Protein AF-A0A0C1QXB7-F1 (afdb_monomer)

Organism: NCBI:txid1479485

Radius of gyration: 15.45 Å; Cα contacts (8 Å, |Δi|>4): 82; chains: 1; bounding box: 37×16×45 Å

Solvent-accessible surface area (backbone atoms only — not comparable to full-atom values): 4188 Å² total; per-residue (Å²): 92,73,52,76,34,68,44,83,42,78,54,95,95,34,87,43,75,52,73,50,79,47,77,45,58,91,90,57,81,53,65,69,43,63,45,73,45,87,89,84,43,72,44,81,41,53,44,38,64,50,48,53,55,48,31,57,75,70,68,55,86,74,86,86,125

Foldseek 3Di:
DKDKDWDWDQDPNDTDIDMDIDDDDPLDQDDWDWDADPPRDTDTDRVRVVVVVVCVVVVPDDDSD

Mean predicted aligned error: 4.66 Å

Structure (mmCIF, N/CA/C/O backbone):
data_AF-A0A0C1QXB7-F1
#
_entry.id   AF-A0A0C1QXB7-F1
#
loop_
_atom_site.group_PDB
_atom_site.id
_atom_site.type_symbol
_atom_site.label_atom_id
_atom_site.label_alt_id
_atom_site.label_comp_id
_atom_site.label_asym_id
_atom_site.label_entity_id
_atom_site.label_seq_id
_atom_site.pdbx_PDB_ins_code
_atom_site.Cartn_x
_atom_site.Cartn_y
_atom_site.Cartn_z
_atom_site.occupancy
_atom_site.B_iso_or_equiv
_atom_site.auth_seq_id
_atom_site.auth_comp_id
_atom_site.auth_asym_id
_atom_site.auth_atom_id
_atom_site.pdbx_PDB_model_num
ATOM 1 N N . MET A 1 1 ? 11.983 8.291 3.456 1.00 92.88 1 MET A N 1
ATOM 2 C CA . MET A 1 1 ? 10.569 8.382 3.023 1.00 92.88 1 MET A CA 1
ATOM 3 C C . MET A 1 1 ? 9.754 7.372 3.817 1.00 92.88 1 MET A C 1
ATOM 5 O O . MET A 1 1 ? 10.348 6.551 4.510 1.00 92.88 1 MET A O 1
ATOM 9 N N . TYR A 1 2 ? 8.425 7.459 3.783 1.00 95.56 2 TYR A N 1
ATOM 10 C CA . TYR A 1 2 ? 7.567 6.506 4.485 1.00 95.56 2 TYR A CA 1
ATOM 11 C C . TYR A 1 2 ? 6.272 6.246 3.713 1.00 95.56 2 TYR A C 1
ATOM 13 O O . TYR A 1 2 ? 5.836 7.083 2.920 1.00 95.56 2 TYR A O 1
ATOM 21 N N . ALA A 1 3 ? 5.659 5.095 3.972 1.00 96.31 3 ALA A N 1
ATOM 22 C CA . ALA A 1 3 ? 4.315 4.750 3.535 1.00 96.31 3 ALA A CA 1
ATOM 23 C C . ALA A 1 3 ? 3.520 4.237 4.739 1.00 96.31 3 ALA A C 1
ATOM 25 O O . ALA A 1 3 ? 4.065 3.570 5.620 1.00 96.31 3 ALA A O 1
ATOM 26 N N . VAL A 1 4 ? 2.233 4.583 4.786 1.00 96.56 4 VAL A N 1
ATOM 27 C CA . VAL A 1 4 ? 1.343 4.212 5.888 1.00 96.56 4 VAL A CA 1
ATOM 28 C C . VAL A 1 4 ? 0.043 3.661 5.340 1.00 96.56 4 VAL A C 1
ATOM 30 O O . VAL A 1 4 ? -0.543 4.230 4.420 1.00 96.56 4 VAL A O 1
ATOM 33 N N . ALA A 1 5 ? -0.429 2.591 5.965 1.00 96.50 5 ALA A N 1
ATOM 34 C CA . ALA A 1 5 ? -1.814 2.166 5.898 1.00 96.50 5 ALA A CA 1
ATOM 35 C C . ALA A 1 5 ? -2.408 2.189 7.303 1.00 96.50 5 ALA A C 1
ATOM 37 O O . ALA A 1 5 ? -1.718 1.914 8.285 1.00 96.50 5 ALA A O 1
ATOM 38 N N . TYR A 1 6 ? -3.694 2.498 7.406 1.00 94.94 6 TYR A N 1
ATOM 39 C CA . TYR A 1 6 ? -4.410 2.398 8.667 1.00 94.94 6 TYR A CA 1
ATOM 40 C C . TYR A 1 6 ? -5.791 1.793 8.455 1.00 94.94 6 TYR A C 1
ATOM 42 O O . TYR A 1 6 ? -6.358 1.862 7.362 1.00 94.94 6 TYR A O 1
ATOM 50 N N . ARG A 1 7 ? -6.347 1.227 9.523 1.00 93.56 7 ARG A N 1
ATOM 51 C CA . ARG A 1 7 ? -7.777 0.937 9.616 1.00 93.56 7 ARG A CA 1
ATOM 52 C C . ARG A 1 7 ? -8.322 1.424 10.944 1.00 93.56 7 ARG A C 1
ATOM 54 O O . ARG A 1 7 ? -7.641 1.353 11.966 1.00 93.56 7 ARG A O 1
ATOM 61 N N . VAL A 1 8 ? -9.572 1.863 10.917 1.00 90.94 8 VAL A N 1
ATOM 62 C CA . VAL A 1 8 ? -10.346 2.111 12.131 1.00 90.94 8 VAL A CA 1
ATOM 63 C C . VAL A 1 8 ? -10.913 0.778 12.603 1.00 90.94 8 VAL A C 1
ATOM 65 O O . VAL A 1 8 ? -11.507 0.039 11.819 1.00 90.94 8 VAL A O 1
ATOM 68 N N . VAL A 1 9 ? -10.701 0.465 13.875 1.00 91.12 9 VAL A N 1
ATOM 69 C CA . VAL A 1 9 ? -11.247 -0.711 14.554 1.00 91.12 9 VAL A CA 1
ATOM 70 C C . VAL A 1 9 ? -11.900 -0.279 15.853 1.00 91.12 9 VAL A C 1
ATOM 72 O O . VAL A 1 9 ? -11.451 0.663 16.497 1.00 91.12 9 VAL A O 1
ATOM 75 N N . GLU A 1 10 ? -12.947 -0.977 16.261 1.00 90.25 10 GLU A N 1
ATOM 76 C CA . GLU A 1 10 ? -13.550 -0.776 17.572 1.00 90.25 10 GLU A CA 1
ATOM 77 C C . GLU A 1 10 ? -12.945 -1.783 18.552 1.00 90.25 10 GLU A C 1
ATOM 79 O O . GLU A 1 10 ? -12.943 -2.992 18.304 1.00 90.25 10 GLU A O 1
ATOM 84 N N . ARG A 1 11 ? -12.365 -1.283 19.646 1.00 88.44 11 ARG A N 1
ATOM 85 C CA . ARG A 1 11 ? -11.794 -2.099 20.723 1.00 88.44 11 ARG A CA 1
ATOM 86 C C . ARG A 1 11 ? -12.370 -1.614 22.036 1.00 88.44 11 ARG A C 1
ATOM 88 O O . ARG A 1 11 ? -12.192 -0.451 22.377 1.00 88.44 11 ARG A O 1
ATOM 95 N N . SER A 1 12 ? -13.039 -2.501 22.766 1.00 88.12 12 SER A N 1
ATOM 96 C CA . SER A 1 12 ? -13.635 -2.168 24.067 1.00 88.12 12 SER A CA 1
ATOM 97 C C . SER A 1 12 ? -14.564 -0.944 24.003 1.00 88.12 12 SER A C 1
ATOM 99 O O . SER A 1 12 ? -14.437 -0.042 24.824 1.00 88.12 12 SER A O 1
ATOM 101 N N . GLU A 1 13 ? -15.446 -0.895 22.994 1.00 88.12 13 GLU A N 1
ATOM 102 C CA . GLU A 1 13 ? -16.392 0.218 22.752 1.00 88.12 13 GLU A CA 1
ATOM 103 C C . GLU A 1 13 ? -15.714 1.580 22.507 1.00 88.12 13 GLU A C 1
ATOM 105 O O . GLU A 1 13 ? -16.330 2.640 22.620 1.00 88.12 13 GLU A O 1
ATOM 110 N N . GLN A 1 14 ? -14.421 1.566 22.167 1.00 93.00 14 GLN A N 1
ATOM 111 C CA . GLN A 1 14 ? -13.654 2.760 21.842 1.00 93.00 14 GLN A CA 1
ATOM 112 C C . GLN A 1 14 ? -13.083 2.665 20.422 1.00 93.00 14 GLN A C 1
ATOM 114 O O . GLN A 1 14 ? -12.534 1.624 20.034 1.00 93.00 1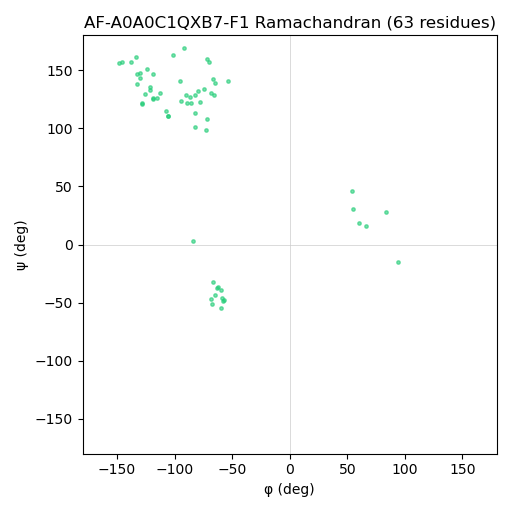4 GLN A O 1
ATOM 119 N N . PRO A 1 15 ? -13.174 3.748 19.628 1.00 90.81 15 PRO A N 1
ATOM 120 C CA . PRO A 1 15 ? -12.530 3.801 18.326 1.00 90.81 15 PRO A CA 1
ATOM 121 C C . PRO A 1 15 ? -11.008 3.773 18.502 1.00 90.81 15 PRO A C 1
ATOM 123 O O . PRO A 1 15 ? -10.427 4.553 19.254 1.00 90.81 15 PRO A O 1
ATOM 126 N N . SER A 1 16 ? -10.357 2.866 17.783 1.00 93.50 16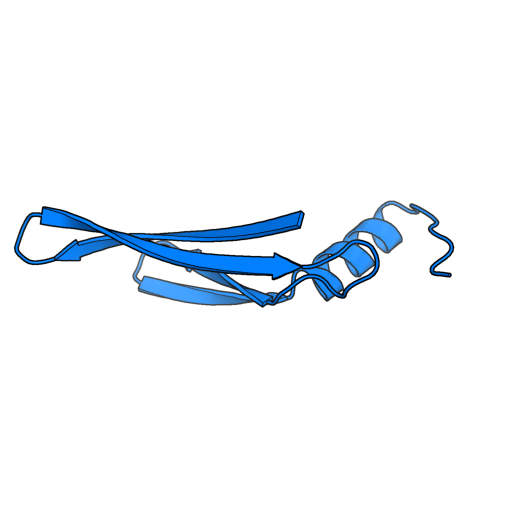 SER A N 1
ATOM 127 C CA . SER A 1 16 ? -8.914 2.652 17.789 1.00 93.50 16 SER A CA 1
ATOM 128 C C . SER A 1 16 ? -8.389 2.540 16.355 1.00 93.50 16 SER A C 1
ATOM 130 O O . SER A 1 16 ? -9.147 2.319 15.407 1.00 93.50 16 SER A O 1
ATOM 132 N N . LEU A 1 17 ? -7.081 2.718 16.182 1.00 93.12 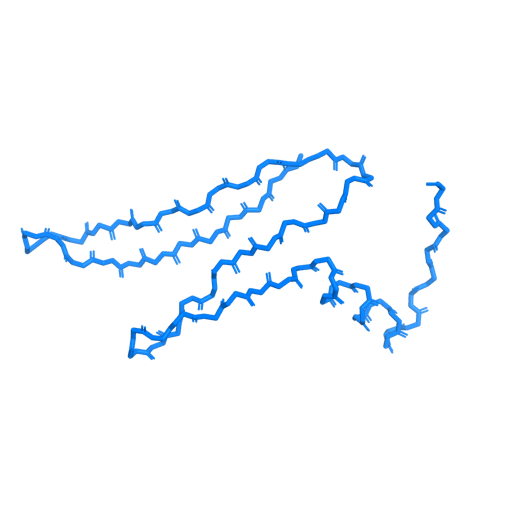17 LEU A N 1
ATOM 133 C CA . LEU A 1 17 ? -6.409 2.638 14.890 1.00 93.12 17 LEU A CA 1
ATOM 134 C C . LEU A 1 17 ? -5.384 1.513 14.911 1.00 93.12 17 LEU A C 1
ATOM 136 O O . LEU A 1 17 ? -4.479 1.509 15.743 1.00 93.12 17 LEU A O 1
ATOM 140 N N . ASP A 1 18 ? -5.493 0.607 13.945 1.00 94.25 18 ASP A N 1
ATOM 141 C CA . ASP A 1 18 ? -4.359 -0.226 13.559 1.00 94.25 18 ASP A CA 1
ATOM 142 C C . ASP A 1 18 ? -3.595 0.496 12.460 1.00 94.25 18 ASP A C 1
ATOM 144 O O . ASP A 1 18 ? -4.192 0.932 11.472 1.00 94.25 18 ASP A O 1
ATOM 148 N N . ILE A 1 19 ? -2.285 0.631 12.646 1.00 95.38 19 ILE A N 1
ATOM 149 C CA . ILE A 1 19 ? -1.405 1.380 11.755 1.00 95.38 19 ILE A CA 1
ATOM 150 C C . ILE A 1 19 ? -0.270 0.460 11.319 1.00 95.38 19 ILE A C 1
ATOM 152 O O . ILE A 1 19 ? 0.409 -0.141 12.150 1.00 95.38 19 ILE A O 1
ATOM 156 N N . TRP A 1 20 ? -0.049 0.396 10.011 1.00 96.88 20 TRP A N 1
ATOM 157 C CA . TRP A 1 20 ? 1.126 -0.207 9.397 1.00 96.88 20 TRP A CA 1
ATOM 158 C C . TRP A 1 20 ? 1.982 0.920 8.853 1.00 96.88 20 TRP A C 1
ATOM 160 O O . TRP A 1 20 ? 1.554 1.653 7.961 1.00 96.88 20 TRP A O 1
ATOM 170 N N . TYR A 1 21 ? 3.164 1.073 9.432 1.00 96.75 21 TYR A N 1
ATOM 171 C CA . TYR A 1 21 ? 4.127 2.099 9.074 1.00 96.75 21 TYR A CA 1
ATOM 172 C C . TYR A 1 21 ? 5.372 1.420 8.519 1.00 96.75 21 TYR A C 1
ATOM 174 O O . TYR A 1 21 ? 5.956 0.576 9.192 1.00 96.75 21 TYR A O 1
ATOM 182 N N . GLU A 1 22 ? 5.786 1.827 7.323 1.00 97.50 22 GLU A N 1
ATOM 183 C CA . GLU A 1 22 ? 6.994 1.327 6.675 1.00 97.50 22 GLU A CA 1
ATOM 184 C C . GLU A 1 22 ? 7.862 2.504 6.230 1.00 97.50 22 GLU A C 1
ATOM 186 O O . GLU A 1 22 ? 7.430 3.372 5.463 1.00 97.50 22 GLU A O 1
ATOM 191 N N . SER A 1 23 ? 9.101 2.541 6.717 1.00 96.06 23 SER A N 1
ATOM 192 C CA . SER A 1 23 ? 10.110 3.509 6.288 1.00 96.06 23 SER A CA 1
ATOM 193 C C . SER A 1 23 ? 10.995 2.921 5.198 1.00 96.06 23 SER A C 1
ATOM 195 O O . SER A 1 23 ? 11.408 1.772 5.298 1.00 96.06 23 SER A O 1
ATOM 197 N N . PHE A 1 24 ? 11.352 3.731 4.207 1.00 95.19 24 PHE A N 1
ATOM 198 C CA . PHE A 1 24 ? 12.242 3.333 3.114 1.00 95.19 24 PHE A CA 1
ATOM 199 C C . PHE A 1 24 ? 13.067 4.525 2.618 1.00 95.19 24 PHE A C 1
ATOM 201 O O . PHE A 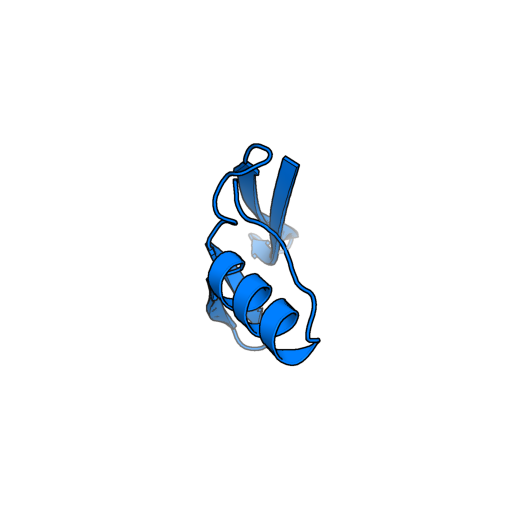1 24 ? 12.687 5.692 2.799 1.00 95.19 24 PHE A O 1
ATOM 208 N N . ASN A 1 25 ? 14.212 4.251 2.002 1.00 95.56 25 ASN A N 1
ATOM 209 C CA . ASN A 1 25 ? 15.108 5.265 1.458 1.00 95.56 25 ASN A CA 1
ATOM 210 C C . ASN A 1 25 ? 14.796 5.557 -0.012 1.00 95.56 25 ASN A C 1
ATOM 212 O O . ASN A 1 25 ? 14.017 4.874 -0.671 1.00 95.56 25 ASN A O 1
ATOM 216 N N . SER A 1 26 ? 15.405 6.619 -0.534 1.00 89.62 26 SER A N 1
ATOM 217 C CA . SER A 1 26 ? 15.336 6.910 -1.965 1.00 89.62 26 SER A CA 1
ATOM 218 C C . SER A 1 26 ? 16.106 5.844 -2.744 1.00 89.62 26 SER A C 1
ATOM 220 O O . SER A 1 26 ? 17.264 5.587 -2.428 1.00 89.62 26 SER A O 1
ATOM 222 N N . GLY A 1 27 ? 15.481 5.272 -3.772 1.0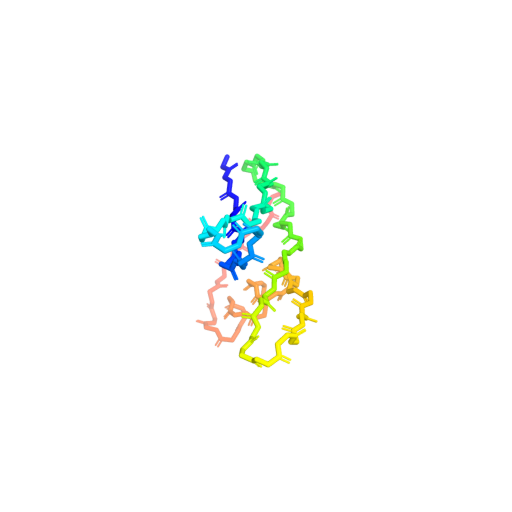0 88.94 27 GLY A N 1
ATOM 223 C CA . GLY A 1 27 ? 16.044 4.174 -4.568 1.00 88.94 27 GLY A CA 1
ATOM 224 C C . GLY A 1 27 ? 15.629 2.779 -4.093 1.00 88.94 27 GLY A C 1
ATOM 225 O O . GLY A 1 27 ? 15.744 1.832 -4.867 1.00 88.94 27 GLY A O 1
ATOM 226 N N . ASP A 1 28 ? 15.081 2.656 -2.882 1.00 93.44 28 ASP A N 1
ATOM 227 C CA . ASP A 1 28 ? 14.543 1.389 -2.388 1.00 93.44 28 ASP A CA 1
ATOM 228 C C . ASP A 1 28 ? 13.250 1.007 -3.130 1.00 93.44 28 ASP A C 1
ATOM 230 O O . ASP A 1 28 ? 12.523 1.858 -3.658 1.00 93.44 28 ASP A O 1
ATOM 234 N N . LEU A 1 29 ? 12.934 -0.291 -3.129 1.00 93.94 29 LEU A N 1
ATOM 235 C CA . LEU A 1 29 ? 11.625 -0.775 -3.565 1.00 93.94 29 LEU A CA 1
ATOM 236 C C . LEU A 1 29 ? 10.541 -0.267 -2.607 1.00 93.94 29 LEU A C 1
ATOM 238 O O . LEU A 1 29 ? 10.716 -0.286 -1.387 1.00 93.94 29 LEU A O 1
ATOM 242 N N . LEU A 1 30 ? 9.399 0.151 -3.157 1.00 95.69 30 LEU A N 1
ATOM 243 C CA . LEU A 1 30 ? 8.260 0.551 -2.329 1.00 95.69 30 LEU A CA 1
ATOM 244 C C . LEU A 1 30 ? 7.688 -0.661 -1.562 1.00 95.69 30 LEU A C 1
ATOM 246 O O . LEU A 1 30 ? 7.619 -1.760 -2.119 1.00 95.69 30 LEU A O 1
ATOM 250 N N . PRO A 1 31 ? 7.240 -0.479 -0.306 1.00 97.00 31 PRO A N 1
ATOM 251 C CA . PRO A 1 31 ? 6.762 -1.581 0.521 1.00 97.00 31 PRO A CA 1
ATOM 252 C C . PRO A 1 31 ? 5.405 -2.120 0.050 1.00 97.00 31 PRO A C 1
ATOM 254 O O . PRO A 1 31 ? 4.627 -1.435 -0.616 1.00 97.00 31 PRO A O 1
AT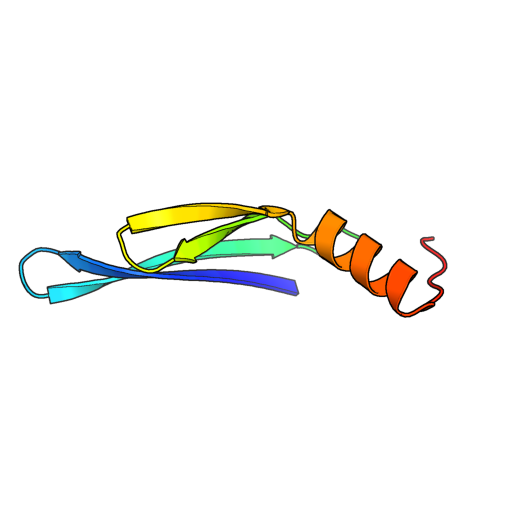OM 257 N N . THR A 1 32 ? 5.087 -3.349 0.455 1.00 97.69 32 THR A N 1
ATOM 258 C CA . THR A 1 32 ? 3.724 -3.888 0.348 1.00 97.69 32 THR A CA 1
ATOM 259 C C . THR A 1 32 ? 2.932 -3.494 1.589 1.00 97.69 32 THR A C 1
ATOM 261 O O . THR A 1 32 ? 3.372 -3.769 2.702 1.00 97.69 32 THR A O 1
ATOM 264 N N . LEU A 1 33 ? 1.761 -2.878 1.412 1.00 97.56 33 LEU A N 1
ATOM 265 C CA . LEU A 1 33 ? 0.910 -2.432 2.520 1.00 97.56 33 LEU A CA 1
ATOM 266 C C . LEU A 1 33 ? -0.508 -3.010 2.430 1.00 97.56 33 LEU A C 1
ATOM 268 O O . LEU A 1 33 ? -0.998 -3.274 1.330 1.00 97.56 33 LEU A O 1
ATOM 272 N N . PRO A 1 34 ? -1.197 -3.199 3.568 1.00 96.94 34 PRO A N 1
ATOM 273 C CA . PRO A 1 34 ? -2.581 -3.644 3.566 1.00 96.94 34 PRO A CA 1
ATOM 274 C C . PRO A 1 34 ? -3.531 -2.520 3.137 1.00 96.94 34 PRO A C 1
ATOM 276 O O . PRO A 1 34 ? -3.477 -1.405 3.650 1.00 96.94 34 PRO A O 1
ATOM 279 N N . LEU A 1 35 ? -4.464 -2.842 2.249 1.00 94.75 35 LEU A N 1
ATOM 280 C CA . LEU 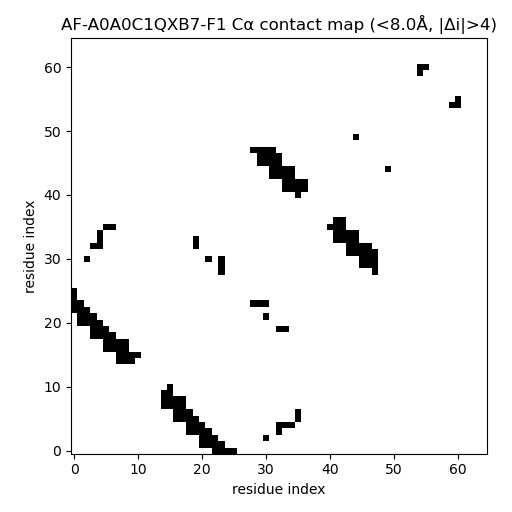A 1 35 ? -5.636 -2.040 1.929 1.00 94.75 35 LEU A CA 1
ATOM 281 C C . LEU A 1 35 ? -6.861 -2.698 2.557 1.00 94.75 35 LEU A C 1
ATOM 283 O O . LEU A 1 35 ? -7.305 -3.766 2.126 1.00 94.75 35 LEU A O 1
ATOM 287 N N . TRP A 1 36 ? -7.407 -2.040 3.575 1.00 92.75 36 TRP A N 1
ATOM 288 C CA . TRP A 1 36 ? -8.644 -2.462 4.216 1.00 92.75 36 TRP A CA 1
ATOM 289 C C . TRP A 1 36 ? -9.843 -1.899 3.465 1.00 92.75 36 TRP A C 1
ATOM 291 O O . TRP A 1 36 ? -9.986 -0.688 3.306 1.00 92.75 36 TRP A O 1
ATOM 301 N N . LEU A 1 37 ? -10.703 -2.798 3.004 1.00 89.12 37 LEU A N 1
ATOM 302 C CA . LEU A 1 37 ? -11.962 -2.476 2.351 1.00 89.12 37 LEU A CA 1
ATOM 303 C C . LEU A 1 37 ? -13.119 -2.656 3.340 1.00 89.12 37 LEU A C 1
ATOM 305 O O . LEU A 1 37 ? -12.998 -3.326 4.371 1.00 89.12 37 LEU A O 1
ATOM 309 N N . SER A 1 38 ? -14.270 -2.072 3.010 1.00 84.75 38 SER A N 1
ATOM 310 C CA . SER A 1 38 ? -15.505 -2.290 3.765 1.00 84.75 38 SER A CA 1
ATOM 311 C C . SER A 1 38 ? -15.808 -3.783 3.899 1.00 84.75 38 SER A C 1
ATOM 313 O O . SER A 1 38 ? -15.651 -4.527 2.933 1.00 84.75 38 SER A O 1
ATOM 315 N N . GLY A 1 39 ? -16.296 -4.216 5.062 1.00 82.94 39 GLY A N 1
ATOM 316 C CA . GLY A 1 39 ? -16.657 -5.620 5.282 1.00 82.94 39 GLY A CA 1
ATOM 317 C C . GLY A 1 39 ? -15.484 -6.518 5.677 1.00 82.94 39 GLY A C 1
ATOM 318 O O . GLY A 1 39 ? -15.535 -7.713 5.417 1.00 82.94 39 GLY A O 1
ATOM 319 N N . TRP A 1 40 ? -14.456 -5.961 6.328 1.00 80.12 40 TRP A N 1
ATOM 320 C CA . TRP A 1 40 ? -13.327 -6.708 6.908 1.00 80.12 40 TRP A CA 1
ATOM 321 C C . TRP A 1 40 ? -12.415 -7.407 5.889 1.00 80.12 40 TRP A C 1
ATOM 323 O O . TRP A 1 40 ? -11.596 -8.246 6.261 1.00 80.12 40 TRP A O 1
ATOM 333 N N . PHE A 1 41 ? -12.505 -7.036 4.612 1.00 91.31 41 PHE A N 1
ATOM 334 C CA . PHE A 1 41 ? -11.597 -7.536 3.588 1.00 91.31 41 PHE A CA 1
ATOM 335 C C . PHE A 1 41 ? -10.269 -6.780 3.638 1.00 91.31 41 PHE A C 1
ATOM 337 O O . PHE A 1 41 ? -10.242 -5.549 3.660 1.00 91.31 41 PHE A O 1
ATOM 344 N N . CYS A 1 42 ? -9.166 -7.526 3.618 1.00 93.25 42 CYS A N 1
ATOM 345 C CA . CYS A 1 42 ? -7.819 -6.980 3.528 1.00 93.25 42 CYS A CA 1
ATOM 346 C C . CYS A 1 42 ? -7.152 -7.485 2.252 1.00 93.25 42 CYS A C 1
ATOM 348 O O . CYS A 1 42 ? -7.071 -8.694 2.030 1.00 93.25 42 CYS A O 1
ATOM 350 N N . LEU A 1 43 ? -6.671 -6.557 1.429 1.00 95.19 43 LEU A N 1
ATOM 351 C CA . LEU A 1 43 ? -5.871 -6.855 0.250 1.00 95.19 43 LEU A CA 1
ATOM 352 C C . LEU A 1 43 ? -4.449 -6.343 0.465 1.00 95.19 43 LEU A C 1
ATOM 354 O O . LEU A 1 43 ? -4.258 -5.181 0.805 1.00 95.19 43 LEU A O 1
ATOM 358 N N . LEU A 1 44 ? -3.444 -7.180 0.223 1.00 96.50 44 LEU A N 1
ATOM 359 C CA . LEU A 1 44 ? -2.057 -6.722 0.198 1.00 96.50 44 LEU A CA 1
ATOM 360 C C . LEU A 1 44 ? -1.779 -6.014 -1.129 1.00 96.50 44 LEU A C 1
ATOM 362 O O . LEU A 1 44 ? -1.953 -6.595 -2.200 1.00 96.50 44 LEU A O 1
ATOM 366 N N . VAL A 1 45 ? -1.353 -4.757 -1.052 1.00 96.38 45 VAL A N 1
ATOM 367 C CA . VAL A 1 45 ? -1.032 -3.930 -2.213 1.00 96.38 45 VAL A CA 1
ATOM 368 C C . VAL A 1 45 ? 0.477 -3.808 -2.327 1.00 96.38 45 VAL A C 1
ATOM 370 O O . VAL A 1 45 ? 1.115 -3.137 -1.518 1.00 96.38 45 VAL A O 1
ATOM 373 N N . ASP A 1 46 ? 1.040 -4.432 -3.358 1.00 97.31 46 ASP A N 1
ATOM 374 C CA . ASP A 1 46 ? 2.423 -4.205 -3.772 1.00 97.31 46 ASP A CA 1
ATOM 375 C C . ASP A 1 46 ? 2.519 -2.828 -4.446 1.00 97.31 46 ASP A C 1
ATOM 377 O O . ASP A 1 46 ? 2.154 -2.646 -5.619 1.00 97.31 46 ASP A O 1
ATOM 381 N N . LEU A 1 47 ? 2.968 -1.833 -3.678 1.00 95.88 47 LEU A N 1
ATOM 382 C CA . LEU A 1 47 ? 3.089 -0.460 -4.155 1.00 95.88 47 LEU A CA 1
ATO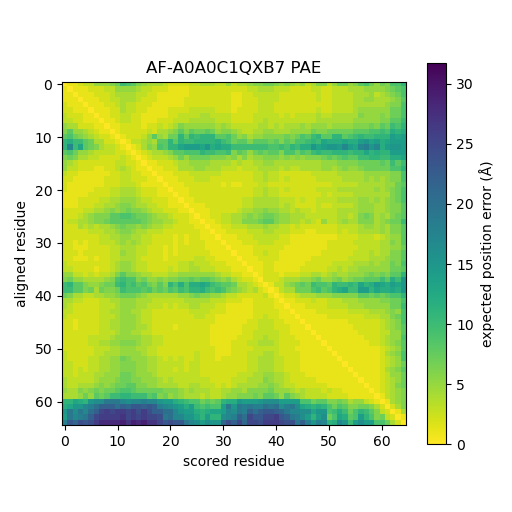M 383 C C . LEU A 1 47 ? 4.158 -0.330 -5.235 1.00 95.88 47 LEU A C 1
ATOM 385 O O . LEU A 1 47 ? 3.981 0.474 -6.148 1.00 95.88 47 LEU A O 1
ATOM 389 N N . ASN A 1 48 ? 5.227 -1.127 -5.177 1.00 96.06 48 ASN A N 1
ATOM 390 C CA . ASN A 1 48 ? 6.316 -1.042 -6.141 1.00 96.06 48 ASN A CA 1
ATOM 391 C C . ASN A 1 48 ? 5.849 -1.491 -7.527 1.00 96.06 48 ASN A C 1
ATOM 393 O O . ASN A 1 48 ? 5.963 -0.748 -8.501 1.00 96.06 48 ASN A O 1
ATOM 397 N N . THR A 1 49 ? 5.229 -2.669 -7.607 1.00 96.12 49 THR A N 1
ATOM 398 C CA . THR A 1 49 ? 4.673 -3.180 -8.866 1.00 96.12 49 THR A CA 1
ATOM 399 C C . THR A 1 49 ? 3.552 -2.279 -9.391 1.00 96.12 49 THR A C 1
ATOM 401 O O . THR A 1 49 ? 3.432 -2.066 -10.601 1.00 96.12 49 THR A O 1
ATOM 404 N N . THR A 1 50 ? 2.719 -1.728 -8.502 1.00 95.38 50 THR A N 1
ATOM 405 C CA . THR A 1 50 ? 1.641 -0.801 -8.885 1.00 95.38 50 THR A CA 1
ATOM 406 C C . THR A 1 50 ? 2.199 0.499 -9.462 1.00 95.38 50 THR A C 1
ATOM 408 O O . THR A 1 50 ? 1.709 0.969 -10.494 1.00 95.38 50 THR A O 1
ATOM 411 N N . TYR A 1 51 ? 3.241 1.050 -8.838 1.00 93.69 51 TYR A N 1
ATOM 412 C CA . TYR A 1 51 ? 3.961 2.225 -9.319 1.00 93.69 51 TYR A CA 1
ATOM 413 C C . TYR A 1 51 ? 4.554 1.969 -10.707 1.00 93.69 51 TYR A C 1
ATOM 415 O O . TYR A 1 51 ? 4.189 2.665 -11.653 1.00 93.69 51 TYR A O 1
ATOM 423 N N . ASP A 1 52 ? 5.342 0.902 -10.864 1.00 94.38 52 ASP A N 1
ATOM 424 C CA . ASP A 1 52 ? 6.002 0.559 -12.129 1.00 94.38 52 ASP A CA 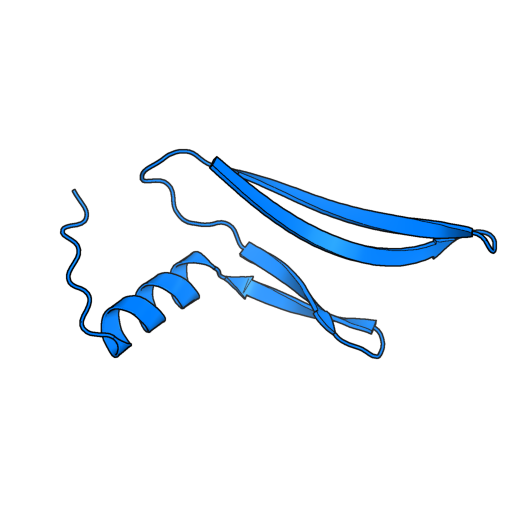1
ATOM 425 C C . ASP A 1 52 ? 4.984 0.400 -13.268 1.00 94.38 52 ASP A C 1
ATOM 427 O O . ASP A 1 52 ? 5.109 1.015 -14.331 1.00 94.38 52 ASP A O 1
ATOM 431 N N . ARG A 1 53 ? 3.901 -0.354 -13.026 1.00 95.50 53 ARG A N 1
ATOM 432 C CA . ARG A 1 53 ? 2.812 -0.522 -14.003 1.00 95.50 53 ARG A CA 1
ATOM 433 C C . ARG A 1 53 ? 2.155 0.804 -14.376 1.00 95.50 53 ARG A C 1
ATOM 435 O O . ARG A 1 53 ? 1.795 0.994 -15.540 1.00 95.50 53 ARG A O 1
ATOM 442 N N . THR A 1 54 ? 1.962 1.698 -13.410 1.00 95.50 54 THR A N 1
ATOM 443 C CA . THR A 1 54 ? 1.342 3.009 -13.639 1.00 95.50 54 THR A CA 1
ATOM 444 C C . THR A 1 54 ? 2.250 3.893 -14.483 1.00 95.50 54 THR A C 1
ATOM 446 O O . THR A 1 54 ? 1.792 4.437 -15.488 1.00 95.50 54 THR A O 1
ATOM 449 N N . CYS A 1 55 ? 3.540 3.957 -14.154 1.00 94.19 55 CYS A N 1
ATOM 450 C CA . CYS A 1 55 ? 4.534 4.702 -14.920 1.00 94.19 55 CYS A CA 1
ATOM 451 C C . CYS A 1 55 ? 4.622 4.198 -16.364 1.00 94.19 55 CYS A C 1
ATOM 453 O O . CYS A 1 55 ? 4.528 5.003 -17.292 1.00 94.19 55 CYS A O 1
ATOM 455 N N . CYS A 1 56 ? 4.676 2.876 -16.575 1.00 94.50 56 CYS A N 1
ATOM 456 C CA . CYS A 1 56 ? 4.644 2.293 -17.918 1.00 94.50 56 CYS A CA 1
ATOM 457 C C . CYS A 1 56 ? 3.383 2.702 -18.696 1.00 94.50 56 CYS A C 1
ATOM 459 O O . CYS A 1 56 ? 3.482 3.153 -19.838 1.00 94.50 56 CYS A O 1
ATOM 461 N N . LYS A 1 57 ? 2.192 2.590 -18.089 1.00 96.75 57 LYS A N 1
ATOM 462 C CA . LYS A 1 57 ? 0.920 2.969 -18.738 1.00 96.75 57 LYS A CA 1
ATOM 463 C C . LYS A 1 57 ? 0.854 4.454 -19.083 1.00 96.75 57 LYS A C 1
ATOM 465 O O . LYS A 1 57 ? 0.311 4.818 -20.124 1.00 96.75 57 LYS A O 1
ATOM 470 N N . GLN A 1 58 ? 1.414 5.299 -18.227 1.00 96.44 58 GLN A N 1
ATOM 471 C CA . GLN A 1 58 ? 1.474 6.744 -18.424 1.00 96.44 58 GLN A CA 1
ATOM 472 C C . GLN A 1 58 ? 2.656 7.180 -19.303 1.00 96.44 58 GLN A C 1
ATOM 474 O O . GLN A 1 58 ? 2.826 8.374 -19.530 1.00 96.44 58 GLN A O 1
ATOM 479 N N . ARG A 1 59 ? 3.442 6.230 -19.840 1.00 94.31 59 ARG A N 1
ATOM 480 C CA . ARG A 1 59 ? 4.651 6.482 -20.645 1.00 94.31 59 ARG A CA 1
ATOM 481 C C . ARG A 1 59 ? 5.670 7.375 -19.933 1.00 94.31 59 ARG A C 1
ATOM 483 O O . ARG A 1 59 ? 6.407 8.116 -20.579 1.00 94.31 59 ARG A O 1
ATOM 490 N N . ILE A 1 60 ? 5.717 7.303 -18.606 1.00 93.81 60 ILE A N 1
ATOM 491 C CA . ILE A 1 60 ? 6.715 8.022 -17.826 1.00 93.81 60 ILE A CA 1
ATOM 492 C C . ILE A 1 60 ? 7.994 7.189 -17.845 1.00 93.81 60 ILE A C 1
ATOM 494 O O . ILE A 1 60 ? 8.030 6.072 -17.329 1.00 93.81 60 ILE A O 1
ATOM 498 N N . LEU A 1 61 ? 9.023 7.724 -18.497 1.00 82.88 61 LEU A N 1
ATOM 499 C CA . LEU A 1 61 ? 10.330 7.094 -18.607 1.00 82.88 61 LEU A CA 1
ATOM 500 C C . LEU A 1 61 ? 11.188 7.525 -17.421 1.00 82.88 61 LEU A C 1
ATOM 502 O O . LEU A 1 61 ? 11.447 8.712 -17.236 1.00 82.88 61 LEU A O 1
ATOM 506 N N . PHE A 1 62 ? 11.655 6.552 -16.648 1.00 72.25 62 PHE A N 1
ATOM 507 C CA . PHE A 1 62 ? 12.644 6.770 -15.601 1.00 72.25 62 PHE A CA 1
ATOM 508 C C . PHE A 1 62 ? 13.861 5.898 -15.884 1.00 72.25 62 PHE A C 1
ATOM 510 O O . PHE A 1 62 ? 13.725 4.708 -16.164 1.00 72.25 62 PHE A O 1
ATOM 517 N N . ASN A 1 63 ? 15.049 6.490 -15.796 1.00 63.94 63 ASN A N 1
ATOM 518 C CA . ASN A 1 63 ? 16.294 5.739 -15.792 1.00 63.94 63 ASN A CA 1
ATOM 519 C C . ASN A 1 63 ? 16.507 5.259 -14.349 1.00 63.94 63 ASN A C 1
ATOM 521 O O . ASN A 1 63 ? 16.860 6.065 -13.489 1.00 63.94 63 ASN A O 1
ATOM 525 N N . ARG A 1 64 ? 16.211 3.987 -14.050 1.00 62.38 64 ARG A N 1
ATOM 526 C CA . ARG A 1 64 ? 16.634 3.389 -12.774 1.00 62.38 64 ARG A CA 1
ATOM 527 C C . ARG A 1 64 ? 18.149 3.196 -12.862 1.00 62.38 64 ARG A C 1
ATOM 529 O O . ARG A 1 64 ? 18.602 2.388 -13.668 1.00 62.38 64 ARG A O 1
ATOM 536 N N . VAL A 1 65 ? 18.886 4.023 -12.121 1.00 53.22 65 VAL A N 1
ATOM 537 C CA . VAL A 1 65 ? 20.341 3.907 -11.923 1.00 53.22 65 VAL A CA 1
ATOM 538 C C . VAL A 1 65 ? 20.613 2.759 -10.965 1.00 53.22 65 VAL A C 1
ATOM 540 O O . VAL A 1 65 ? 19.850 2.658 -9.978 1.00 53.22 65 VAL A O 1
#

Nearest PDB structures (foldseek):
  6nkl-assembly1_D-2  TM=3.029E-01  e=4.898E+00  Haemophilus influenzae
  6nkl-assembly1_C  TM=2.997E-01  e=7.748E+00  Haemophilus influenzae

pLDDT: mean 91.59, std 8.39, range [53.22, 97.69]

Sequence (65 aa):
MYAVAYRVVERSEQPSLDIWYESFNSGDLLPTLPLWLSGWFCLLVDLNTTYDRTCCKQRILFNRV

Secondary structure (DSSP, 8-state):
-EEEEEEEEEETTEEEEEEEEEE--TTSPPPEEEEEETTTEEEEEEHHHHHHHHHHHTT------